Protein AF-A0A0S7XRS1-F1 (afdb_monomer)

Nearest PDB structures (foldseek):
  4m4z-assembly1_A  TM=6.154E-01  e=4.610E-01  Homo sapiens
  2otg-assembly1_A  TM=6.752E-01  e=1.527E+00  Placopecten magellanicus
  8rap-assembly1_Z  TM=6.030E-01  e=2.229E+00  Saccharomyces cerevisiae
  2zae-assembly2_D  TM=4.822E-01  e=1.527E+00  Pyrococcus horikoshii
  7wbx-assembly1_W  TM=5.656E-01  e=3.465E+00  Komagataella phaffii

Organism: NCBI:txid1704032

Radius of gyration: 22.73 Å; Cα contacts (8 Å, |Δi|>4): 57; chains: 1; bounding box: 41×44×51 Å

Structure (mmCIF, N/CA/C/O backbone):
data_AF-A0A0S7XRS1-F1
#
_entry.id   AF-A0A0S7XRS1-F1
#
loop_
_atom_site.group_PDB
_atom_site.id
_atom_site.type_symbol
_atom_site.label_atom_id
_atom_site.label_alt_id
_atom_site.label_comp_id
_atom_site.label_asym_id
_atom_site.label_entity_id
_at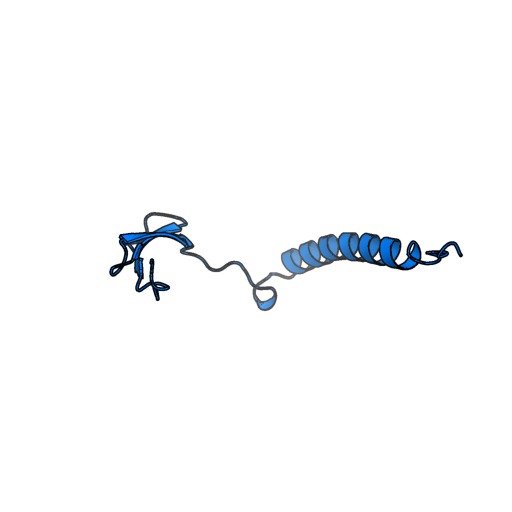om_site.label_seq_id
_atom_site.pdbx_PDB_ins_code
_atom_site.Cartn_x
_atom_site.Cartn_y
_atom_site.Cartn_z
_atom_site.occupancy
_atom_site.B_iso_or_equiv
_atom_site.auth_seq_id
_atom_site.auth_comp_id
_atom_site.auth_asym_id
_atom_site.auth_atom_id
_atom_site.pdbx_PDB_model_num
ATOM 1 N N . MET A 1 1 ? -22.620 -12.743 13.936 1.00 45.03 1 MET A N 1
ATOM 2 C CA . MET A 1 1 ? -22.605 -11.899 12.723 1.00 45.03 1 MET A CA 1
ATOM 3 C C . MET A 1 1 ? -21.719 -10.698 13.001 1.00 45.03 1 MET A C 1
ATOM 5 O O . MET A 1 1 ? -22.083 -9.867 13.822 1.00 45.03 1 MET A O 1
ATOM 9 N N . THR A 1 2 ? -20.533 -10.642 12.402 1.00 65.00 2 THR A N 1
ATOM 10 C CA . THR A 1 2 ? -19.667 -9.461 12.450 1.00 65.00 2 THR A CA 1
ATOM 11 C C . THR A 1 2 ? -20.189 -8.469 11.417 1.00 65.00 2 THR A C 1
ATOM 13 O O . THR A 1 2 ? -20.075 -8.688 10.214 1.00 65.00 2 THR A O 1
ATOM 16 N N . ASN A 1 3 ? -20.847 -7.406 11.876 1.00 78.06 3 ASN A N 1
ATOM 17 C CA . ASN A 1 3 ? -21.212 -6.303 10.990 1.00 78.06 3 ASN A CA 1
ATOM 18 C C . ASN A 1 3 ? -19.926 -5.751 10.342 1.00 78.06 3 ASN A C 1
ATOM 20 O O . ASN A 1 3 ? -18.903 -5.697 11.032 1.00 78.06 3 ASN A O 1
ATO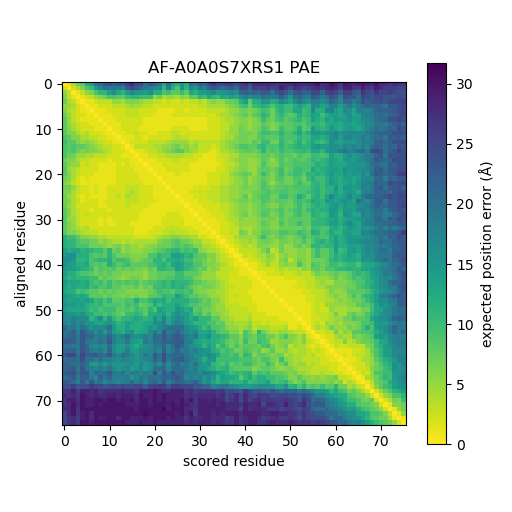M 24 N N . PRO A 1 4 ? -19.935 -5.333 9.062 1.00 85.81 4 PRO A N 1
ATOM 25 C CA . PRO A 1 4 ? -18.743 -4.774 8.437 1.00 85.81 4 PRO A CA 1
ATOM 26 C C . PRO A 1 4 ? -18.307 -3.524 9.210 1.00 85.81 4 PRO A C 1
ATOM 28 O O . PRO A 1 4 ? -19.020 -2.517 9.257 1.00 85.81 4 PRO A O 1
ATOM 31 N N . CYS A 1 5 ? -17.145 -3.600 9.864 1.00 92.00 5 CYS A N 1
ATOM 32 C CA . CYS A 1 5 ? -16.615 -2.487 10.634 1.00 92.00 5 CYS A CA 1
ATOM 33 C C . CYS A 1 5 ? -16.099 -1.411 9.673 1.00 92.00 5 CYS A C 1
ATOM 35 O O . CYS A 1 5 ? -15.198 -1.645 8.870 1.00 92.00 5 CYS A O 1
ATOM 37 N N . ARG A 1 6 ? -16.647 -0.197 9.768 1.00 94.31 6 ARG A N 1
ATOM 38 C CA . ARG A 1 6 ? -16.026 0.987 9.164 1.00 94.31 6 ARG A CA 1
ATOM 39 C C . ARG A 1 6 ? -14.933 1.460 10.109 1.00 94.31 6 ARG A C 1
ATOM 41 O O . ARG A 1 6 ? -15.205 2.207 11.046 1.00 94.31 6 ARG A O 1
ATOM 48 N N . HIS A 1 7 ? -13.720 0.964 9.902 1.00 96.00 7 HIS A N 1
ATOM 49 C CA . HIS A 1 7 ? -12.647 1.171 10.863 1.00 96.00 7 HIS A CA 1
ATOM 50 C C . HIS A 1 7 ? -12.323 2.654 11.071 1.00 96.00 7 HIS A C 1
ATOM 52 O O . HIS A 1 7 ? -11.934 3.363 10.144 1.00 96.00 7 HIS A O 1
ATOM 58 N N . HIS A 1 8 ? -12.437 3.096 12.322 1.00 96.25 8 HIS A N 1
ATOM 59 C CA . HIS A 1 8 ? -11.919 4.375 12.787 1.00 96.25 8 HIS A CA 1
ATOM 60 C C . HIS A 1 8 ? -10.572 4.138 13.481 1.00 96.25 8 HIS A C 1
ATOM 62 O O . HIS A 1 8 ? -10.534 3.677 14.626 1.00 96.25 8 HIS A O 1
ATOM 68 N N . TRP A 1 9 ? -9.479 4.362 12.752 1.00 97.69 9 TRP A N 1
ATOM 69 C CA . TRP A 1 9 ? -8.118 4.052 13.192 1.00 9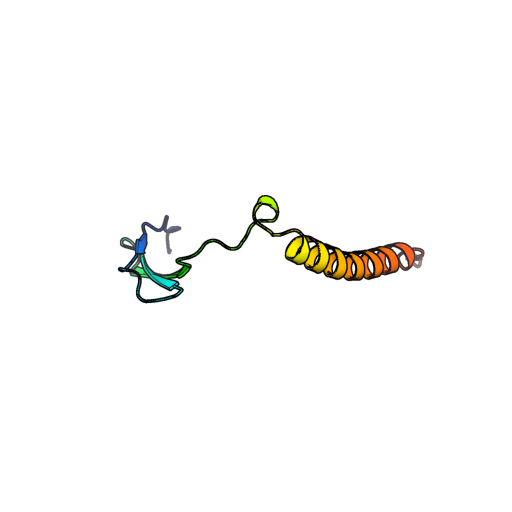7.69 9 TRP A CA 1
ATOM 70 C C . TRP A 1 9 ? -7.553 5.134 14.108 1.00 97.69 9 TRP A C 1
ATOM 72 O O . TRP A 1 9 ? -7.533 6.308 13.748 1.00 97.69 9 TRP A O 1
ATOM 82 N N . ILE A 1 10 ? -7.046 4.717 15.266 1.00 97.81 10 ILE A N 1
ATOM 83 C CA . ILE A 1 10 ? -6.182 5.527 16.122 1.00 97.81 10 ILE A CA 1
ATOM 84 C C . ILE A 1 10 ? -4.753 5.067 15.850 1.00 97.81 10 ILE A C 1
ATOM 86 O O . ILE A 1 10 ? -4.423 3.919 16.139 1.00 97.81 10 ILE A O 1
ATOM 90 N N . ILE A 1 11 ? -3.946 5.929 15.235 1.00 97.69 11 ILE A N 1
ATOM 91 C CA . ILE A 1 11 ? -2.569 5.623 14.827 1.00 97.69 11 ILE A CA 1
ATOM 92 C C . ILE A 1 11 ? -1.613 6.210 15.866 1.00 97.69 11 ILE A C 1
ATOM 94 O O . ILE A 1 11 ? -1.749 7.373 16.246 1.00 97.69 11 ILE A O 1
ATOM 98 N N . GLU A 1 12 ? -0.674 5.396 16.337 1.00 96.69 12 GLU A N 1
ATOM 99 C CA . GLU A 1 12 ? 0.335 5.792 17.316 1.00 96.69 12 GLU A CA 1
ATOM 100 C C . GLU A 1 12 ? 1.346 6.795 16.740 1.00 96.69 12 GLU A C 1
ATOM 102 O O . GLU A 1 12 ? 1.522 6.926 15.521 1.00 96.69 12 GLU A O 1
ATOM 107 N N . SER A 1 13 ? 2.051 7.485 17.641 1.00 96.19 13 SER A N 1
ATOM 108 C CA . SER A 1 13 ? 3.163 8.359 17.276 1.00 96.19 13 SER A CA 1
ATOM 109 C C . SER A 1 13 ? 4.200 7.606 16.432 1.00 96.19 13 SER A C 1
ATOM 111 O O . SER A 1 13 ? 4.495 6.442 16.710 1.00 96.19 13 SER A O 1
ATOM 113 N N . PRO A 1 14 ? 4.785 8.255 15.414 1.00 95.12 14 PRO A N 1
ATOM 114 C CA . PRO A 1 14 ? 5.755 7.610 14.543 1.00 95.12 14 PRO A CA 1
ATOM 115 C C . PRO A 1 14 ? 7.008 7.188 15.315 1.00 95.12 14 PRO A C 1
ATOM 117 O O . PRO A 1 14 ? 7.681 8.019 15.921 1.00 95.12 14 PRO A O 1
ATOM 120 N N . ASN A 1 15 ? 7.336 5.897 15.237 1.00 88.75 15 ASN A N 1
ATOM 121 C CA . ASN A 1 15 ? 8.558 5.308 15.790 1.00 88.75 15 ASN A CA 1
ATOM 122 C C . ASN A 1 15 ? 9.320 4.506 14.719 1.00 88.75 15 ASN A C 1
ATOM 124 O O . ASN A 1 15 ? 9.721 3.363 14.930 1.00 88.75 15 ASN A O 1
ATOM 128 N N . GLY A 1 16 ? 9.461 5.091 13.526 1.00 91.94 16 GLY A N 1
ATOM 129 C CA . GLY A 1 16 ? 10.152 4.473 12.395 1.00 91.94 16 GLY A CA 1
ATOM 130 C C . GLY A 1 16 ? 9.354 4.518 11.086 1.00 91.94 16 GLY A C 1
ATOM 131 O O . GLY A 1 16 ? 8.517 5.410 10.901 1.00 91.94 16 GLY A O 1
ATOM 132 N N . PRO A 1 17 ? 9.624 3.589 10.145 1.00 94.44 17 PRO A N 1
ATOM 133 C CA . PRO A 1 17 ? 9.034 3.609 8.803 1.00 94.44 17 PRO A CA 1
ATOM 134 C C . PRO A 1 17 ? 7.529 3.319 8.800 1.00 94.44 17 PRO A C 1
ATOM 136 O O . PRO A 1 17 ? 6.846 3.672 7.835 1.00 94.44 17 PRO A O 1
ATOM 139 N N . THR A 1 18 ? 7.017 2.698 9.863 1.00 96.81 18 THR A N 1
ATOM 140 C CA . THR A 1 18 ? 5.600 2.409 10.067 1.00 96.81 18 THR A CA 1
ATOM 141 C C . THR A 1 18 ? 5.140 2.837 11.460 1.00 96.81 18 THR A C 1
ATOM 143 O O . THR A 1 18 ? 5.939 2.940 12.392 1.00 96.81 18 THR A O 1
ATOM 146 N N . SER A 1 19 ? 3.840 3.091 11.588 1.00 97.62 19 SER A N 1
ATOM 147 C CA . SER A 1 19 ? 3.131 3.291 12.851 1.00 97.62 19 SER A CA 1
ATOM 148 C C . SER A 1 19 ? 2.045 2.239 13.007 1.00 97.62 19 SER A C 1
ATOM 150 O O . SER A 1 19 ? 1.341 1.923 12.044 1.00 97.62 19 SER A O 1
ATOM 152 N N . ARG A 1 20 ? 1.864 1.736 14.229 1.00 97.25 20 ARG A N 1
ATOM 153 C CA . ARG A 1 20 ? 0.752 0.843 14.545 1.00 97.25 20 ARG A CA 1
ATOM 154 C C . ARG A 1 20 ? -0.530 1.651 14.690 1.00 97.25 20 ARG A C 1
ATOM 156 O O . ARG A 1 20 ? -0.540 2.720 15.297 1.00 97.25 20 ARG A O 1
ATOM 163 N N . GLY A 1 21 ? -1.618 1.143 14.131 1.00 97.38 21 GLY A N 1
ATOM 164 C CA . GLY A 1 21 ? -2.950 1.690 14.323 1.00 97.38 21 GLY A CA 1
ATOM 165 C C . GLY A 1 21 ? -3.903 0.641 14.864 1.00 97.38 21 GLY A C 1
ATOM 166 O O . GLY A 1 21 ? -3.887 -0.503 14.417 1.00 97.38 21 GLY A O 1
ATOM 167 N N . ARG A 1 22 ? -4.757 1.051 15.803 1.00 97.75 22 ARG A N 1
ATOM 168 C CA . ARG A 1 22 ? -5.820 0.218 16.371 1.00 97.75 22 ARG A CA 1
ATOM 169 C C . ARG A 1 22 ? -7.184 0.827 16.077 1.00 97.75 22 ARG A C 1
ATOM 171 O O . ARG A 1 22 ? -7.385 2.034 16.227 1.00 97.75 22 ARG A O 1
ATOM 178 N N . CYS A 1 23 ? -8.144 0.009 15.662 1.00 97.81 23 CYS A N 1
ATOM 179 C CA . CYS A 1 23 ? -9.505 0.465 15.446 1.00 97.81 23 CYS A CA 1
ATOM 180 C C . CYS A 1 23 ? -10.198 0.712 16.789 1.00 97.81 23 CYS A C 1
ATOM 182 O O . CYS A 1 23 ? -10.325 -0.196 17.608 1.00 97.81 23 CYS A O 1
ATOM 184 N N . ARG A 1 24 ? -10.732 1.921 16.988 1.00 96.12 24 ARG A N 1
ATOM 185 C CA . ARG A 1 24 ? -11.469 2.278 18.211 1.00 96.12 24 ARG A CA 1
ATOM 186 C C . ARG A 1 24 ? -12.752 1.458 18.418 1.00 96.12 24 ARG A C 1
ATOM 188 O O . ARG A 1 24 ? -13.241 1.383 19.538 1.00 96.12 24 ARG A O 1
ATOM 195 N N . LEU A 1 25 ? -13.319 0.899 17.347 1.00 94.69 25 LEU A N 1
ATOM 196 C CA . LEU A 1 25 ? -14.626 0.234 17.375 1.00 94.69 25 LEU A CA 1
ATOM 197 C C . LEU A 1 25 ? -14.519 -1.282 17.572 1.00 94.69 25 LEU A C 1
ATOM 199 O O . LEU A 1 25 ? -15.240 -1.831 18.396 1.00 94.69 25 LEU A O 1
ATOM 203 N N . CYS A 1 26 ? -13.644 -1.955 16.819 1.00 95.44 26 CYS A N 1
ATOM 204 C CA . CYS A 1 26 ? -13.502 -3.415 16.872 1.00 95.44 26 CYS A CA 1
ATOM 205 C C . CYS A 1 26 ? -12.193 -3.898 17.506 1.00 95.44 26 CYS A C 1
ATOM 207 O O . CYS A 1 26 ? -12.082 -5.077 17.819 1.00 95.44 26 CYS A O 1
ATOM 209 N N . GLY A 1 27 ? -11.212 -3.015 17.706 1.00 95.31 27 GLY A N 1
ATOM 210 C CA . GLY A 1 27 ? -9.914 -3.384 18.263 1.00 95.31 27 GLY A CA 1
ATOM 211 C C . GLY A 1 27 ? -8.915 -3.971 17.266 1.00 9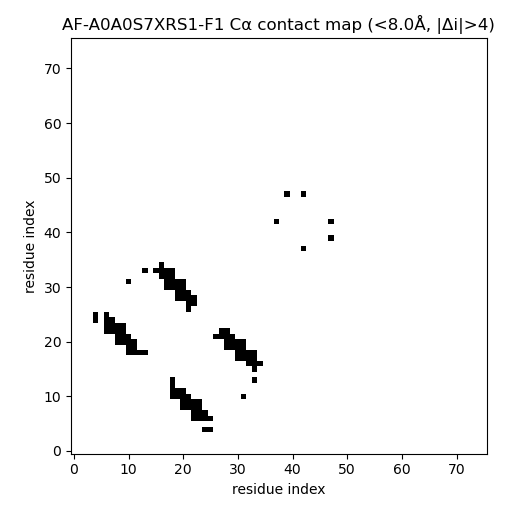5.31 27 GLY A C 1
ATOM 212 O O . GLY A 1 27 ? -7.795 -4.237 17.688 1.00 95.31 27 GLY A O 1
ATOM 213 N N . ASP A 1 28 ? -9.277 -4.124 15.985 1.00 96.81 28 ASP A N 1
ATOM 214 C CA . ASP A 1 28 ? -8.350 -4.584 14.940 1.00 96.81 28 ASP A CA 1
ATOM 215 C C . ASP A 1 28 ? -7.087 -3.731 14.897 1.00 96.81 28 ASP A C 1
ATOM 217 O O . ASP A 1 28 ? -7.129 -2.535 15.192 1.00 96.81 28 ASP A O 1
ATOM 221 N N . GLU A 1 29 ? -5.977 -4.342 14.492 1.00 97.44 29 GLU A N 1
ATOM 222 C CA . GLU A 1 29 ? -4.669 -3.700 14.411 1.00 97.44 29 GLU A CA 1
ATOM 223 C C . GLU A 1 29 ? -4.119 -3.767 12.986 1.00 97.44 29 GLU A C 1
ATOM 225 O O . GLU A 1 29 ? -4.290 -4.758 12.275 1.00 97.44 29 GLU A O 1
ATOM 230 N N . ARG A 1 30 ? -3.465 -2.686 12.555 1.00 96.94 30 ARG A N 1
ATOM 231 C CA . ARG A 1 30 ? -2.840 -2.575 11.236 1.00 96.94 30 ARG A CA 1
ATOM 232 C C . ARG A 1 30 ? -1.644 -1.633 11.296 1.00 96.94 30 ARG A C 1
ATOM 234 O O . ARG A 1 30 ? -1.713 -0.601 11.955 1.00 96.94 30 ARG A O 1
ATOM 241 N N . ASP A 1 31 ? -0.593 -1.948 10.549 1.00 96.75 31 ASP A N 1
ATOM 242 C CA . ASP A 1 31 ? 0.541 -1.043 10.366 1.00 96.75 31 ASP A CA 1
ATOM 243 C C . ASP A 1 31 ? 0.304 -0.078 9.193 1.00 96.75 31 ASP A C 1
ATOM 245 O O . ASP A 1 31 ? -0.171 -0.460 8.117 1.00 96.75 31 ASP A O 1
ATOM 249 N N . PHE A 1 32 ? 0.656 1.188 9.407 1.00 95.56 32 PHE A N 1
ATOM 250 C CA . PHE A 1 32 ? 0.546 2.284 8.448 1.00 95.56 32 PHE A CA 1
ATOM 251 C C . PHE A 1 32 ? 1.937 2.809 8.108 1.00 95.56 32 PHE A C 1
ATOM 253 O O . PHE A 1 32 ? 2.743 3.049 9.000 1.00 95.56 32 PHE A O 1
ATOM 260 N N . THR A 1 33 ? 2.239 2.993 6.825 1.00 94.81 33 THR A N 1
ATOM 261 C CA . THR A 1 33 ? 3.529 3.539 6.385 1.00 94.81 33 THR A CA 1
ATOM 262 C C . THR A 1 33 ? 3.587 5.046 6.621 1.00 94.81 33 THR A C 1
ATOM 264 O O . THR A 1 33 ? 2.678 5.774 6.233 1.00 94.81 33 THR A O 1
ATOM 267 N N . ASN A 1 34 ? 4.687 5.516 7.208 1.00 95.25 34 ASN A N 1
ATOM 268 C CA . ASN A 1 34 ? 4.883 6.927 7.567 1.00 95.25 34 ASN A CA 1
ATOM 269 C C . ASN A 1 34 ? 5.495 7.769 6.440 1.00 95.25 34 ASN A C 1
ATOM 271 O O . ASN A 1 34 ? 5.773 8.953 6.614 1.00 95.25 34 ASN A O 1
ATOM 275 N N . TRP A 1 35 ? 5.736 7.163 5.282 1.00 89.75 35 TRP A N 1
ATOM 276 C CA . TRP A 1 35 ? 6.342 7.810 4.131 1.00 89.75 35 TRP A CA 1
ATOM 277 C C . TRP A 1 35 ? 5.559 7.488 2.866 1.00 89.75 35 TRP A C 1
ATOM 279 O O . TRP A 1 35 ? 4.995 6.406 2.705 1.00 89.75 35 TRP A O 1
ATOM 289 N N . MET A 1 36 ? 5.548 8.452 1.951 1.00 85.62 36 MET A N 1
ATOM 290 C CA . MET A 1 36 ? 4.972 8.271 0.628 1.00 85.62 36 MET A CA 1
ATOM 291 C C . MET A 1 36 ? 6.067 7.803 -0.330 1.00 85.62 36 MET A C 1
ATOM 293 O O . MET A 1 36 ? 7.119 8.450 -0.394 1.00 85.62 36 MET A O 1
ATOM 297 N N . PRO A 1 37 ? 5.850 6.731 -1.109 1.00 83.88 37 PRO A N 1
ATOM 298 C CA . PRO A 1 37 ? 6.785 6.358 -2.157 1.00 83.88 37 PRO A CA 1
ATOM 299 C C . PRO A 1 37 ? 6.935 7.488 -3.177 1.00 83.88 37 PRO A C 1
ATOM 301 O O . PRO A 1 37 ? 6.015 8.282 -3.411 1.00 83.88 37 PRO A O 1
ATOM 304 N N . LYS A 1 38 ? 8.116 7.569 -3.800 1.00 85.81 38 LYS A N 1
ATOM 305 C CA . LYS A 1 38 ? 8.337 8.514 -4.895 1.00 85.81 38 LYS A CA 1
ATOM 306 C C . LYS A 1 38 ? 7.420 8.131 -6.055 1.00 85.81 38 LYS A C 1
ATOM 308 O O . LYS A 1 38 ? 7.603 7.106 -6.699 1.00 85.81 38 LYS A O 1
ATOM 313 N N . THR A 1 39 ? 6.426 8.967 -6.311 1.00 86.81 39 THR A N 1
ATOM 314 C CA . THR A 1 39 ? 5.591 8.892 -7.512 1.00 86.81 39 THR A CA 1
ATOM 315 C C . THR A 1 39 ? 6.414 9.276 -8.739 1.00 86.81 39 THR A C 1
ATOM 317 O O . THR A 1 39 ? 7.367 10.040 -8.604 1.00 86.81 39 THR A O 1
ATOM 320 N N . GLU A 1 40 ? 6.015 8.845 -9.937 1.00 82.50 40 GLU A N 1
ATOM 321 C CA . GLU A 1 40 ? 6.780 9.067 -11.180 1.00 82.50 40 GLU A CA 1
ATOM 322 C C . GLU A 1 40 ? 7.183 10.538 -11.402 1.00 82.50 40 GLU A C 1
ATOM 324 O O . GLU A 1 40 ? 8.332 10.832 -11.728 1.00 82.50 40 GLU A O 1
ATOM 329 N N . ASN A 1 41 ? 6.278 11.476 -11.107 1.00 87.06 41 ASN A N 1
ATOM 330 C CA . ASN A 1 41 ? 6.521 12.920 -11.223 1.00 87.06 41 ASN A CA 1
ATOM 331 C C . ASN A 1 41 ? 7.571 13.476 -10.228 1.00 87.06 41 ASN A C 1
ATOM 333 O O . ASN A 1 41 ? 8.007 14.615 -10.337 1.00 87.06 41 ASN A O 1
ATOM 337 N N . ARG A 1 42 ? 7.984 12.688 -9.230 1.00 89.50 42 ARG A N 1
ATOM 338 C CA . ARG A 1 42 ? 8.997 13.058 -8.224 1.00 89.50 42 ARG A CA 1
ATOM 339 C C . ARG A 1 42 ? 10.323 12.317 -8.413 1.00 89.50 42 ARG A C 1
ATOM 341 O O . ARG A 1 42 ? 11.219 12.462 -7.585 1.00 89.50 42 ARG A O 1
ATOM 348 N N . LEU A 1 43 ? 10.447 11.509 -9.465 1.00 90.31 43 LEU A N 1
ATOM 349 C CA . LEU A 1 43 ? 11.684 10.807 -9.790 1.00 90.31 43 LEU A CA 1
ATOM 350 C C . LEU A 1 43 ? 12.661 11.756 -10.481 1.00 90.31 43 LEU A C 1
ATOM 352 O O . LEU A 1 43 ? 12.260 12.558 -11.322 1.00 90.31 43 LEU A O 1
ATOM 356 N N . SER A 1 44 ? 13.948 11.636 -10.174 1.00 93.31 44 SER A N 1
ATOM 357 C CA . SER A 1 44 ? 15.032 12.293 -10.911 1.00 93.31 44 SER A CA 1
ATOM 358 C C . SER A 1 44 ? 15.180 11.720 -12.332 1.00 93.31 44 SER A C 1
ATOM 360 O O . SER A 1 44 ? 14.680 10.628 -12.614 1.00 93.31 44 SER A O 1
ATOM 362 N N . PRO A 1 45 ? 15.891 12.404 -13.252 1.00 93.62 45 PRO A N 1
ATOM 363 C CA . PRO A 1 45 ? 16.152 11.869 -14.590 1.00 93.62 45 PRO A CA 1
ATOM 364 C C . PRO A 1 45 ? 16.765 10.460 -14.584 1.00 93.62 45 PRO A C 1
ATOM 366 O O . PRO A 1 45 ? 16.335 9.609 -15.359 1.00 93.62 45 PRO A O 1
ATOM 369 N N . ALA A 1 46 ? 17.712 10.197 -13.679 1.00 93.44 46 ALA A N 1
ATOM 370 C CA . ALA A 1 46 ? 18.357 8.892 -13.547 1.00 93.44 46 ALA A CA 1
ATOM 371 C C . ALA A 1 46 ? 17.382 7.809 -13.055 1.00 93.44 46 ALA A C 1
ATOM 373 O O . ALA A 1 46 ? 17.322 6.724 -13.631 1.00 93.44 46 ALA A O 1
ATOM 374 N N . GLU A 1 47 ? 16.567 8.117 -12.041 1.00 93.56 47 GLU A N 1
ATOM 375 C CA . GLU A 1 47 ? 15.547 7.191 -11.529 1.00 93.56 47 GLU A CA 1
ATOM 376 C C . GLU A 1 47 ? 14.491 6.871 -12.598 1.00 93.56 47 GLU A C 1
ATOM 378 O O . GLU A 1 47 ? 14.111 5.714 -12.763 1.00 93.56 47 GLU A O 1
ATOM 383 N N . ARG A 1 48 ? 14.061 7.868 -13.385 1.00 90.94 48 ARG A N 1
ATOM 384 C CA . ARG A 1 48 ? 13.124 7.649 -14.501 1.00 90.94 48 ARG A CA 1
ATOM 385 C C . ARG A 1 48 ? 13.719 6.748 -15.579 1.00 90.94 48 ARG A C 1
ATOM 387 O O . ARG A 1 48 ? 13.021 5.865 -16.069 1.00 90.94 48 ARG A O 1
ATOM 394 N N . ALA A 1 49 ? 14.992 6.939 -15.928 1.00 91.06 49 ALA A N 1
ATOM 395 C CA . ALA A 1 49 ? 15.678 6.087 -16.898 1.00 91.06 49 ALA A CA 1
ATOM 396 C C . ALA A 1 49 ? 15.778 4.631 -16.409 1.00 91.06 49 ALA A C 1
ATOM 398 O O . ALA A 1 49 ? 15.527 3.705 -17.181 1.00 91.06 49 ALA A O 1
ATOM 399 N N . ALA A 1 50 ? 16.071 4.427 -15.120 1.00 89.38 50 ALA A N 1
ATOM 400 C CA . ALA A 1 50 ? 16.094 3.100 -14.508 1.00 89.38 50 ALA A CA 1
ATOM 401 C C . ALA A 1 50 ? 14.711 2.421 -14.545 1.00 89.38 50 ALA A C 1
ATOM 403 O O . ALA A 1 50 ? 14.603 1.275 -14.981 1.00 89.38 50 ALA A O 1
ATOM 404 N N . VAL A 1 51 ? 13.644 3.143 -14.175 1.00 87.25 51 VAL A N 1
ATOM 405 C CA . VAL A 1 51 ? 12.262 2.633 -14.240 1.00 87.25 51 VAL A CA 1
ATOM 406 C C . VAL A 1 51 ? 11.852 2.303 -15.679 1.00 87.25 51 VAL A C 1
ATOM 408 O O . VAL A 1 51 ? 11.268 1.250 -15.920 1.00 87.25 51 VAL A O 1
ATOM 411 N N . ALA A 1 52 ? 12.172 3.166 -16.647 1.00 88.00 52 ALA A N 1
ATOM 412 C CA . ALA A 1 52 ? 11.852 2.935 -18.056 1.00 88.00 52 ALA A CA 1
ATOM 413 C C . ALA A 1 52 ? 12.544 1.679 -18.612 1.00 88.00 52 ALA A C 1
ATOM 415 O O . ALA A 1 52 ? 11.934 0.930 -19.375 1.00 88.00 52 ALA A O 1
ATOM 416 N N . ARG A 1 53 ? 13.793 1.418 -18.200 1.00 85.06 53 ARG A N 1
ATOM 417 C CA . ARG A 1 53 ? 14.514 0.193 -18.568 1.00 85.06 53 ARG A CA 1
ATOM 418 C C . ARG A 1 53 ? 13.821 -1.055 -18.020 1.00 85.06 53 ARG A C 1
ATOM 420 O O . ARG A 1 53 ? 13.597 -1.978 -18.792 1.00 85.06 53 ARG A O 1
ATOM 427 N N . ALA A 1 54 ? 13.440 -1.057 -16.742 1.00 83.06 54 ALA A N 1
ATOM 428 C CA . ALA A 1 54 ? 12.732 -2.188 -16.135 1.00 83.06 54 ALA A CA 1
ATOM 429 C C . ALA A 1 54 ? 11.363 -2.436 -16.801 1.00 83.06 54 ALA A C 1
ATOM 431 O O . ALA A 1 54 ? 11.045 -3.560 -17.176 1.00 83.06 54 ALA A O 1
ATOM 432 N N . LYS A 1 55 ? 10.579 -1.375 -17.053 1.00 84.50 55 LYS A N 1
ATOM 433 C CA . LYS A 1 55 ? 9.277 -1.489 -17.742 1.00 84.50 55 LYS A CA 1
ATOM 434 C C . LYS A 1 55 ? 9.398 -2.020 -19.181 1.00 84.50 55 LYS A C 1
ATOM 436 O O . LYS A 1 55 ? 8.443 -2.596 -19.696 1.00 84.50 55 LYS A O 1
ATOM 441 N N . ARG A 1 56 ? 10.547 -1.836 -19.844 1.00 82.12 56 ARG A N 1
ATOM 442 C CA . ARG A 1 56 ? 10.781 -2.352 -21.203 1.00 8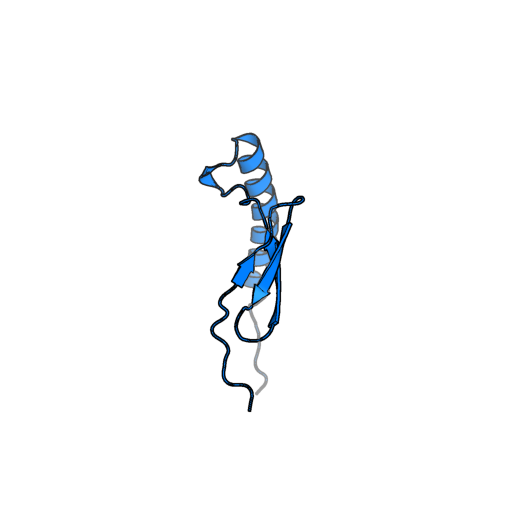2.12 56 ARG A CA 1
ATOM 443 C C . ARG A 1 56 ? 10.868 -3.879 -21.240 1.00 82.12 56 ARG A C 1
ATOM 445 O O . ARG A 1 56 ? 10.409 -4.464 -22.213 1.00 82.12 56 ARG A O 1
ATOM 452 N N . GLU A 1 57 ? 11.436 -4.510 -20.215 1.00 76.19 57 GLU A N 1
ATOM 453 C CA . GLU A 1 57 ? 11.558 -5.975 -20.138 1.00 76.19 57 GLU A C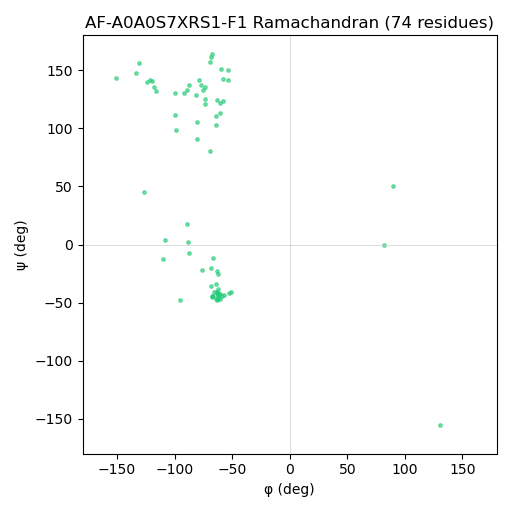A 1
ATOM 454 C C . GLU A 1 57 ? 10.177 -6.631 -19.983 1.00 76.19 57 GLU A C 1
ATOM 456 O O . GLU A 1 57 ? 9.835 -7.534 -20.747 1.00 76.19 57 GLU A O 1
ATOM 461 N N . GLU A 1 58 ? 9.333 -6.079 -19.108 1.00 77.31 58 GLU A N 1
ATOM 462 C CA . GLU A 1 58 ? 7.926 -6.479 -18.951 1.00 77.31 58 GLU A CA 1
ATOM 463 C C . GLU A 1 58 ? 7.136 -6.349 -20.263 1.00 77.31 58 GLU A C 1
ATOM 465 O O . GLU A 1 58 ? 6.400 -7.256 -20.651 1.00 77.31 58 GLU A O 1
ATOM 470 N N . ALA A 1 59 ? 7.322 -5.245 -20.996 1.00 79.50 59 ALA A N 1
ATOM 471 C CA . ALA A 1 59 ? 6.638 -5.028 -22.270 1.00 79.50 59 ALA A CA 1
ATOM 472 C C . ALA A 1 59 ? 7.037 -6.056 -23.343 1.00 79.50 59 ALA A C 1
ATOM 474 O O . ALA A 1 59 ? 6.201 -6.453 -24.154 1.00 79.50 59 ALA A O 1
ATOM 475 N N . ILE A 1 60 ? 8.296 -6.511 -23.346 1.00 83.25 60 ILE A N 1
ATOM 476 C CA . ILE A 1 60 ? 8.764 -7.554 -24.269 1.00 83.25 60 ILE A CA 1
ATOM 477 C C . ILE A 1 60 ? 8.093 -8.891 -23.944 1.00 83.25 60 ILE A C 1
ATOM 479 O O . ILE A 1 60 ? 7.600 -9.553 -24.857 1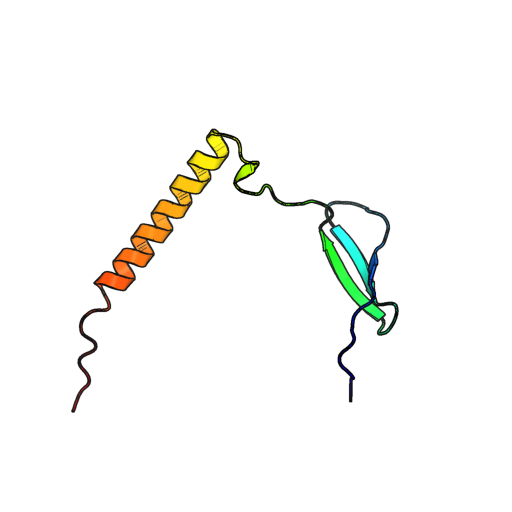.00 83.25 60 ILE A O 1
ATOM 483 N N . ILE A 1 61 ? 8.032 -9.266 -22.662 1.00 80.19 61 ILE A N 1
ATOM 484 C CA . ILE A 1 61 ? 7.387 -10.510 -22.214 1.00 80.19 61 ILE A CA 1
ATOM 485 C C . ILE A 1 61 ? 5.886 -10.477 -22.525 1.00 80.19 61 ILE A C 1
ATOM 487 O O . ILE A 1 61 ? 5.364 -11.422 -23.112 1.00 80.19 61 ILE A O 1
ATOM 491 N N . ALA A 1 62 ? 5.203 -9.374 -22.208 1.00 82.56 62 ALA A N 1
ATOM 492 C CA . ALA A 1 6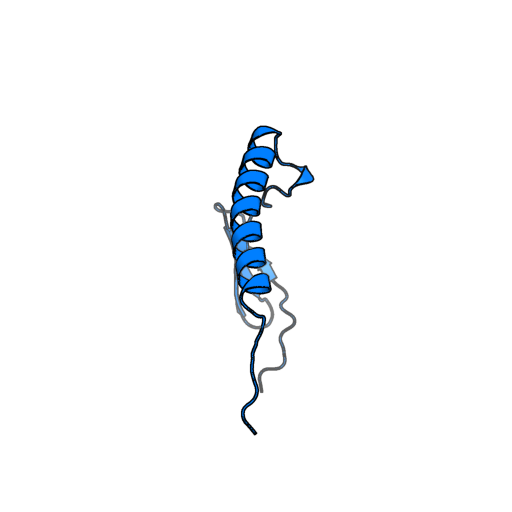2 ? 3.781 -9.206 -22.499 1.00 82.56 62 ALA A CA 1
ATOM 493 C C . ALA A 1 62 ? 3.486 -9.294 -24.005 1.00 82.56 62 ALA A C 1
ATOM 495 O O . ALA A 1 62 ? 2.540 -9.965 -24.419 1.00 82.56 62 ALA A O 1
ATOM 496 N N . ASN A 1 63 ? 4.323 -8.665 -24.836 1.00 84.44 63 ASN A N 1
ATOM 497 C CA . ASN A 1 63 ? 4.184 -8.746 -26.284 1.00 84.44 63 ASN A CA 1
ATOM 498 C C . ASN A 1 63 ? 4.445 -10.170 -26.800 1.00 84.44 63 ASN A C 1
ATOM 500 O O . ASN A 1 63 ? 3.718 -10.640 -27.668 1.00 84.44 63 ASN A O 1
ATOM 504 N N . LEU A 1 64 ? 5.442 -10.882 -26.266 1.00 82.75 64 LEU A N 1
ATOM 505 C CA . LEU A 1 64 ? 5.692 -12.277 -26.632 1.00 82.75 64 LEU A CA 1
ATOM 506 C C . LEU A 1 64 ? 4.482 -13.162 -26.303 1.00 82.75 64 LEU A C 1
ATOM 508 O O . LEU A 1 64 ? 4.034 -13.903 -27.167 1.00 82.75 64 LEU A O 1
ATOM 512 N N . ILE A 1 65 ? 3.907 -13.032 -25.105 1.00 83.12 65 ILE A N 1
ATOM 513 C CA . ILE A 1 65 ? 2.704 -13.778 -24.698 1.00 83.12 65 ILE A CA 1
ATOM 514 C C . ILE A 1 65 ? 1.529 -13.488 -25.641 1.00 83.12 65 ILE A C 1
ATOM 516 O O . ILE A 1 65 ? 0.856 -14.417 -26.074 1.00 83.12 65 ILE A O 1
ATOM 520 N N . HIS A 1 66 ? 1.307 -12.222 -26.007 1.00 77.44 66 HIS A N 1
ATOM 521 C CA . HIS A 1 66 ? 0.245 -11.853 -26.946 1.00 77.44 66 HIS A CA 1
ATOM 522 C C . HIS A 1 66 ? 0.437 -12.488 -28.333 1.00 77.44 66 HIS A C 1
ATOM 524 O O . HI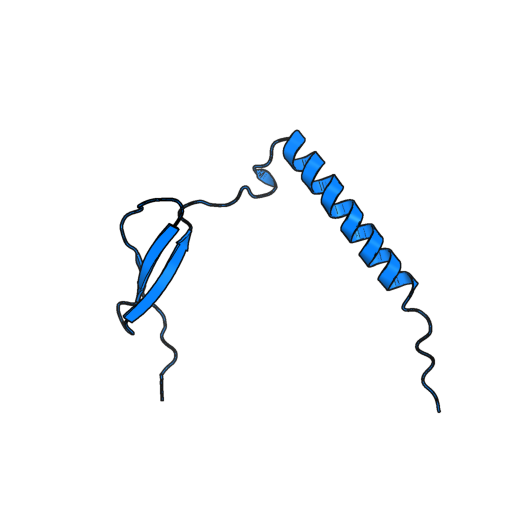S A 1 66 ? -0.517 -12.997 -28.910 1.00 77.44 66 HIS A O 1
ATOM 530 N N . ASN A 1 67 ? 1.670 -12.498 -28.849 1.00 74.38 67 ASN A N 1
ATOM 531 C CA . ASN A 1 67 ? 1.973 -13.065 -30.167 1.00 74.38 67 ASN A CA 1
ATOM 532 C C . ASN A 1 67 ? 2.016 -14.604 -30.176 1.00 74.38 67 ASN A C 1
ATOM 534 O O . ASN A 1 67 ? 1.850 -15.202 -31.232 1.00 74.38 67 ASN A O 1
ATOM 538 N N . LEU A 1 68 ? 2.235 -15.247 -29.024 1.00 72.38 68 LEU A N 1
ATOM 539 C CA . LEU A 1 68 ? 2.192 -16.706 -28.875 1.00 72.38 68 LEU A CA 1
ATOM 540 C C . LEU A 1 68 ? 0.782 -17.242 -28.560 1.00 72.38 68 LEU A C 1
ATOM 542 O O . LEU A 1 68 ? 0.596 -18.452 -28.536 1.00 72.38 68 LEU A O 1
ATOM 546 N N . GLY A 1 69 ? -0.198 -16.365 -28.318 1.00 61.81 69 GLY A N 1
ATOM 547 C CA . GLY A 1 69 ? -1.593 -16.721 -28.031 1.00 61.81 69 GLY A CA 1
ATOM 548 C C . GLY A 1 69 ? -2.496 -16.840 -29.265 1.00 61.81 69 GLY A C 1
ATOM 549 O O . GLY A 1 69 ? -3.713 -16.755 -29.127 1.00 61.81 69 GLY A O 1
ATOM 550 N N . GLY A 1 70 ? -1.925 -16.976 -30.463 1.00 61.34 70 GLY A N 1
ATOM 551 C CA . GLY A 1 70 ? -2.671 -17.325 -31.672 1.00 61.34 70 GLY A CA 1
ATOM 552 C C . GLY A 1 70 ? -2.719 -18.842 -31.830 1.00 61.34 70 GLY A C 1
ATOM 553 O O . GLY A 1 70 ? -1.683 -19.485 -31.724 1.00 61.34 70 GLY A O 1
ATOM 554 N N . ASP A 1 71 ? -3.907 -19.374 -32.107 1.00 61.25 71 ASP A N 1
ATOM 555 C CA . ASP A 1 71 ? -4.220 -20.787 -32.372 1.00 61.25 71 ASP A CA 1
ATOM 556 C C . ASP A 1 71 ? -4.578 -21.644 -31.142 1.00 61.25 71 ASP A C 1
ATOM 558 O O . ASP A 1 71 ? -4.134 -22.783 -30.986 1.00 61.25 71 ASP A O 1
ATOM 562 N N . GLU A 1 72 ? -5.505 -21.161 -30.305 1.00 60.53 72 GLU A N 1
ATOM 563 C CA . GLU A 1 72 ? -6.418 -22.078 -29.608 1.00 60.53 72 GLU A CA 1
ATOM 564 C C . GLU A 1 72 ? -7.380 -22.693 -30.644 1.00 60.53 72 GLU A C 1
ATOM 566 O O . GLU A 1 72 ? -8.513 -22.246 -30.831 1.00 60.53 72 GLU A O 1
ATOM 571 N N . CYS A 1 73 ? -6.912 -23.712 -31.368 1.00 52.81 73 CYS A N 1
ATOM 572 C CA . CYS A 1 73 ? -7.787 -24.612 -32.112 1.00 52.81 73 CYS A CA 1
ATOM 573 C C . CYS A 1 73 ? -8.673 -25.364 -31.107 1.00 52.81 73 CYS A C 1
ATOM 575 O O . CYS A 1 73 ? -8.223 -26.301 -30.447 1.00 52.81 73 CYS A O 1
ATOM 577 N N . LEU A 1 74 ? -9.935 -24.943 -30.994 1.00 54.94 74 LEU A N 1
ATOM 578 C CA . LEU A 1 74 ? -11.004 -25.722 -30.369 1.00 54.94 74 LEU A CA 1
ATOM 579 C C . LEU A 1 74 ? -11.143 -27.064 -31.111 1.00 54.94 74 LEU A C 1
ATOM 581 O O . LEU A 1 74 ? -11.346 -27.041 -32.326 1.00 54.94 74 LEU A O 1
ATOM 585 N N . PRO A 1 75 ? -11.043 -28.222 -30.435 1.00 62.03 75 PRO A N 1
ATOM 586 C CA . PRO A 1 75 ? -11.432 -29.481 -31.051 1.00 62.03 75 PRO A CA 1
ATOM 587 C C . PRO A 1 75 ? -12.966 -29.573 -31.129 1.00 62.03 75 PRO A C 1
ATOM 589 O O . PRO A 1 75 ? -13.652 -29.225 -30.165 1.00 62.03 75 PRO A O 1
ATOM 592 N N . GLU A 1 76 ? -13.473 -30.020 -32.283 1.00 57.56 76 GLU A N 1
ATOM 593 C CA . GLU A 1 76 ? -14.878 -30.410 -32.501 1.00 57.56 76 GLU A CA 1
ATOM 594 C C . GLU A 1 76 ? -15.237 -31.724 -31.793 1.00 57.56 76 GLU A C 1
ATOM 596 O O . GLU A 1 76 ? -14.368 -32.629 -31.733 1.00 57.56 76 GLU A O 1
#

Mean predicted aligned error: 11.02 Å

Secondary structure (DSSP, 8-state):
--------EEEPPP-SSEEEEEETTT--EEEEESS----GGG--HHHHHHHHHHHHHHHHHHHHHHHH--------

Foldseek 3Di:
DDDPDPFDWDWDDDPPQWTWIAGPPPRDIDIDGPDDPQDQVRDDPVRNVVVVVVVVVVVVVVVVVVVVPPDPPDDD

pLDDT: mean 85.67, std 12.65, range [45.03, 97.81]

Sequence (76 aa):
MTNPCRHHWIIESPNGPTSRGRCRLCGDERDFTNWMPKTENRLSPAERAAVARAKREEAIIANLIHNLGGDECLPE

Solvent-accessible surface area (backbone atoms only — not comparable to full-atom values): 4922 Å² total; per-residue (Å²): 135,84,72,87,76,82,77,51,69,50,67,51,81,78,78,60,71,45,22,55,24,36,21,79,83,81,61,52,74,48,80,42,72,72,66,80,78,82,49,80,94,67,48,51,76,68,55,47,52,54,52,52,56,57,55,49,56,55,50,51,54,56,50,49,52,61,70,68,66,68,81,84,75,76,83,132